Protein AF-A0A2H0Y381-F1 (afdb_monomer)

Solvent-accessible surface area (backbone atoms only — not comparable to full-atom values): 5452 Å² total; per-residue (Å²): 135,90,78,89,82,68,76,44,94,97,75,44,70,77,79,55,68,66,63,56,73,76,40,98,54,95,44,66,48,77,46,86,50,101,91,43,79,48,77,44,84,41,74,86,72,36,70,51,68,90,50,98,91,55,82,63,52,75,33,94,81,55,70,60,67,71,58,50,52,52,52,51,53,53,55,58,60,68,78,102

Structure (mmCIF, N/CA/C/O backbone):
data_AF-A0A2H0Y381-F1
#
_entry.id   AF-A0A2H0Y381-F1
#
loop_
_atom_site.group_PDB
_atom_site.id
_atom_site.type_symbol
_atom_site.label_atom_id
_atom_site.label_alt_id
_atom_site.label_comp_id
_atom_site.label_asym_id
_atom_site.label_entity_id
_atom_site.label_seq_id
_atom_site.pdbx_PDB_ins_code
_atom_site.Cartn_x
_atom_site.Cartn_y
_atom_site.Cartn_z
_atom_site.occupancy
_atom_site.B_iso_or_equiv
_atom_site.auth_seq_id
_atom_site.auth_comp_id
_atom_site.auth_asym_id
_atom_site.auth_atom_id
_atom_site.pdbx_PDB_model_num
ATOM 1 N N . MET A 1 1 ? -18.951 6.998 -1.823 1.00 60.81 1 MET A N 1
ATOM 2 C CA . MET A 1 1 ? -19.437 6.371 -0.575 1.00 60.81 1 MET A CA 1
ATOM 3 C C . MET A 1 1 ? -18.230 6.040 0.286 1.00 60.81 1 MET A C 1
ATOM 5 O O . MET A 1 1 ? -17.365 5.304 -0.174 1.00 60.81 1 MET A O 1
ATOM 9 N N . PHE A 1 2 ? -18.132 6.624 1.478 1.00 73.56 2 PHE A N 1
ATOM 10 C CA . PHE A 1 2 ? -17.051 6.317 2.415 1.00 73.56 2 PHE A CA 1
ATOM 11 C C . PHE A 1 2 ? -17.340 4.981 3.110 1.00 73.56 2 PHE A C 1
ATOM 13 O O . PHE A 1 2 ? -18.487 4.705 3.460 1.00 73.56 2 PHE A O 1
ATOM 20 N N . LYS A 1 3 ? -16.316 4.142 3.283 1.00 80.12 3 LYS A N 1
ATOM 21 C CA . LYS A 1 3 ? -16.391 2.936 4.116 1.00 80.12 3 LYS A CA 1
ATOM 22 C C . LYS A 1 3 ? -15.534 3.150 5.353 1.00 80.12 3 LYS A C 1
ATOM 24 O O . LYS A 1 3 ? -14.355 3.467 5.229 1.00 80.12 3 LYS A O 1
ATOM 29 N N . THR A 1 4 ? -16.127 2.961 6.525 1.00 89.81 4 THR A N 1
ATOM 30 C CA . THR A 1 4 ? -15.395 2.920 7.789 1.00 89.81 4 THR A CA 1
ATOM 31 C C . THR A 1 4 ? -14.699 1.567 7.933 1.00 89.81 4 THR A C 1
ATOM 33 O O . THR A 1 4 ? -15.209 0.538 7.482 1.00 89.81 4 THR A O 1
ATOM 36 N N . LEU A 1 5 ? -13.507 1.567 8.529 1.00 91.06 5 LEU A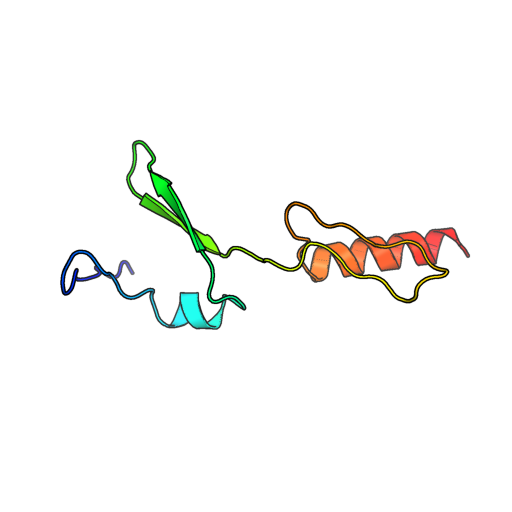 N 1
ATOM 37 C CA . LEU A 1 5 ? -12.747 0.357 8.842 1.00 91.06 5 LEU A CA 1
ATOM 38 C C . LEU A 1 5 ? -12.753 0.142 10.355 1.00 91.06 5 LEU A C 1
ATOM 40 O O . LEU A 1 5 ? -12.758 1.104 11.122 1.00 91.06 5 LEU A O 1
ATOM 44 N N . LYS A 1 6 ? -12.750 -1.122 10.781 1.00 93.69 6 LYS A N 1
ATOM 45 C CA . LYS A 1 6 ? -12.675 -1.504 12.193 1.00 93.69 6 LYS A CA 1
ATOM 46 C C . LYS A 1 6 ? -11.281 -2.036 12.505 1.00 93.69 6 LYS A C 1
ATOM 48 O O . LYS A 1 6 ? -10.752 -2.857 11.759 1.00 93.69 6 LYS A O 1
ATOM 53 N N . MET A 1 7 ? -10.723 -1.582 13.621 1.00 95.06 7 MET A N 1
ATOM 54 C CA . MET A 1 7 ? -9.471 -2.098 14.161 1.00 95.06 7 MET A CA 1
ATOM 55 C C . MET A 1 7 ? -9.691 -3.463 14.821 1.00 95.06 7 MET A C 1
ATOM 57 O O . MET A 1 7 ?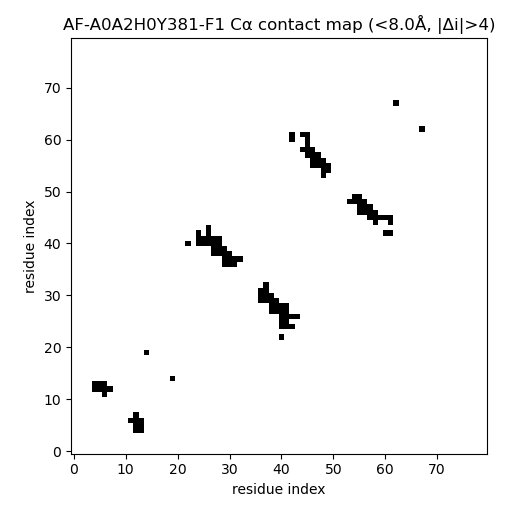 -10.700 -3.677 15.498 1.00 95.06 7 MET A O 1
ATOM 61 N N . PHE A 1 8 ? -8.754 -4.384 14.628 1.00 94.56 8 PHE A N 1
ATOM 62 C CA . PHE A 1 8 ? -8.760 -5.708 15.239 1.00 94.56 8 PHE A CA 1
ATOM 63 C C . PHE A 1 8 ? -7.421 -6.018 15.917 1.00 94.56 8 PHE A C 1
ATOM 65 O O . PHE A 1 8 ? -6.379 -5.443 15.589 1.00 94.56 8 PHE A O 1
ATOM 72 N N . GLY A 1 9 ? -7.460 -6.922 16.899 1.00 92.06 9 GLY A N 1
ATOM 73 C CA . GLY A 1 9 ? -6.280 -7.346 17.649 1.00 92.06 9 GLY A CA 1
ATOM 74 C C . GLY A 1 9 ? -5.540 -6.174 18.300 1.00 92.06 9 GLY A C 1
ATOM 75 O O . GLY A 1 9 ? -6.136 -5.364 19.004 1.00 92.06 9 GLY A O 1
ATOM 76 N N . LYS A 1 10 ? -4.230 -6.092 18.048 1.00 93.81 10 LYS A N 1
ATOM 77 C CA . LYS A 1 10 ? -3.314 -5.094 18.627 1.00 93.81 10 LYS A CA 1
ATOM 78 C C . LYS A 1 10 ? -3.100 -3.854 17.741 1.00 93.81 10 LYS A C 1
ATOM 80 O O . LYS A 1 10 ? -2.052 -3.229 17.837 1.00 93.81 10 LYS A O 1
ATOM 85 N N . GLY A 1 11 ? -4.046 -3.520 16.860 1.00 90.50 11 GLY A N 1
ATOM 86 C CA . GLY A 1 11 ? -3.938 -2.319 16.014 1.00 90.50 11 GLY A CA 1
ATOM 87 C C . GLY A 1 11 ? -4.017 -2.559 14.509 1.00 90.50 11 GLY A C 1
ATOM 88 O O . GLY A 1 11 ? -3.607 -1.710 13.726 1.00 90.50 11 GLY A O 1
ATOM 89 N N . GLN A 1 12 ? -4.516 -3.713 14.079 1.00 93.56 12 GLN A N 1
ATOM 90 C CA . GLN A 1 12 ? -4.559 -4.076 12.667 1.00 93.56 12 GLN A CA 1
ATOM 91 C C . GLN A 1 12 ? -5.848 -3.551 12.020 1.00 93.56 12 GLN A C 1
ATOM 93 O O . GLN A 1 12 ? -6.907 -3.540 12.648 1.00 93.56 12 GLN A O 1
ATOM 98 N N . ILE A 1 13 ? -5.775 -3.142 10.752 1.00 93.44 13 ILE A N 1
ATOM 99 C CA . ILE A 1 13 ? -6.938 -2.823 9.912 1.00 93.44 13 ILE A CA 1
ATOM 100 C C . ILE A 1 13 ? -6.832 -3.577 8.590 1.00 93.44 13 ILE A C 1
ATOM 102 O O . ILE A 1 13 ? -5.740 -3.794 8.068 1.00 93.44 13 ILE A O 1
ATOM 106 N N . THR A 1 14 ? -7.968 -3.994 8.035 1.00 91.50 14 THR A N 1
ATOM 107 C CA . THR A 1 14 ? -7.986 -4.688 6.744 1.00 91.50 14 THR A CA 1
ATOM 108 C C . THR A 1 14 ? -8.169 -3.677 5.622 1.00 91.50 14 THR A C 1
ATOM 110 O O . THR A 1 14 ? -9.156 -2.940 5.601 1.00 91.50 14 THR A O 1
ATOM 113 N N . LEU A 1 15 ? -7.244 -3.672 4.660 1.00 91.25 15 LEU A N 1
ATOM 114 C CA . LEU A 1 15 ? -7.364 -2.834 3.470 1.00 91.25 15 LEU A CA 1
ATOM 115 C C . LEU A 1 15 ? -8.609 -3.222 2.641 1.00 91.25 15 LEU A C 1
ATOM 117 O O . LEU A 1 15 ? -8.905 -4.419 2.490 1.00 91.25 15 LEU A O 1
ATOM 121 N N . PRO A 1 16 ? -9.339 -2.244 2.066 1.00 90.00 16 PRO A N 1
ATOM 122 C CA . PRO A 1 16 ? -10.510 -2.512 1.233 1.00 90.00 16 PRO A CA 1
ATOM 123 C C . PRO A 1 16 ? -10.207 -3.485 0.086 1.00 90.00 16 PRO A C 1
ATOM 125 O O . PRO A 1 16 ? -9.170 -3.377 -0.560 1.00 90.00 16 PRO A O 1
ATOM 128 N N . LYS A 1 17 ? -11.139 -4.407 -0.207 1.00 88.81 17 LYS A N 1
ATOM 129 C CA . LYS A 1 17 ? -10.969 -5.451 -1.240 1.00 88.81 17 LYS A CA 1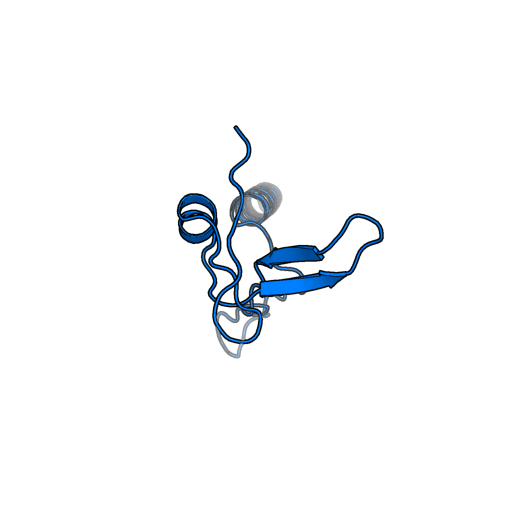
ATOM 130 C C . LYS A 1 17 ? -10.485 -4.888 -2.581 1.00 88.81 17 LYS A C 1
ATOM 132 O O . LYS A 1 17 ? -9.457 -5.332 -3.065 1.00 88.81 17 LYS A O 1
ATOM 137 N N . LYS A 1 18 ? -11.169 -3.864 -3.102 1.00 88.94 18 LYS A N 1
ATOM 138 C CA . LYS A 1 18 ? -10.811 -3.228 -4.376 1.00 88.94 18 LYS A CA 1
ATOM 139 C C . LYS A 1 18 ? -9.385 -2.666 -4.373 1.00 88.94 18 LYS A C 1
ATOM 141 O O . LYS A 1 18 ? -8.633 -2.916 -5.295 1.00 88.94 18 LYS A O 1
ATOM 146 N N . PHE A 1 19 ? -8.985 -1.990 -3.294 1.00 87.50 19 PHE A N 1
ATOM 147 C CA . PHE A 1 19 ? -7.623 -1.463 -3.166 1.00 87.50 19 PHE A CA 1
ATOM 148 C C . PHE A 1 19 ? -6.569 -2.579 -3.191 1.00 87.50 19 PHE A C 1
ATOM 150 O O . PHE A 1 19 ? -5.524 -2.413 -3.804 1.00 87.50 19 PHE A O 1
ATOM 157 N N . ARG A 1 20 ? -6.853 -3.728 -2.561 1.00 87.19 20 ARG A N 1
ATOM 158 C CA . ARG A 1 20 ? -5.971 -4.906 -2.607 1.00 87.19 20 ARG A CA 1
ATOM 159 C C . ARG A 1 20 ? -5.897 -5.533 -3.999 1.00 87.19 20 ARG A C 1
ATOM 161 O O . ARG A 1 20 ? -4.832 -5.984 -4.376 1.00 87.19 20 ARG A O 1
ATOM 168 N N . GLU A 1 21 ? -7.008 -5.579 -4.730 1.00 88.19 21 GLU A N 1
ATOM 169 C CA . GLU A 1 21 ? -7.053 -6.105 -6.105 1.00 88.19 21 GLU A CA 1
ATOM 170 C C . GLU A 1 21 ? -6.313 -5.192 -7.093 1.00 88.19 21 GLU A C 1
ATOM 172 O O . GLU A 1 21 ? -5.655 -5.683 -8.004 1.00 88.19 21 GLU A O 1
ATOM 177 N N . ASP A 1 22 ? -6.373 -3.877 -6.874 1.00 86.25 22 ASP A N 1
ATOM 178 C CA . ASP A 1 22 ? -5.692 -2.877 -7.702 1.00 86.25 22 ASP A CA 1
ATOM 179 C C . ASP A 1 22 ? -4.175 -2.783 -7.400 1.00 86.25 22 ASP A C 1
ATOM 181 O O . ASP A 1 22 ? -3.415 -2.231 -8.197 1.00 86.25 22 ASP A O 1
ATOM 185 N N . CYS A 1 23 ? -3.714 -3.305 -6.255 1.00 82.81 23 CYS A N 1
ATOM 186 C CA . CYS A 1 23 ? -2.307 -3.279 -5.846 1.00 82.81 23 CYS A CA 1
ATOM 187 C C . CYS A 1 23 ? -1.620 -4.625 -6.113 1.00 82.81 23 CYS A C 1
ATOM 189 O O . CYS A 1 23 ? -1.902 -5.618 -5.451 1.00 82.81 23 CYS A O 1
ATOM 191 N N . ALA A 1 24 ? -0.624 -4.641 -6.999 1.00 78.69 24 ALA A N 1
ATOM 192 C CA . ALA A 1 24 ? 0.217 -5.813 -7.263 1.00 78.69 24 ALA A CA 1
ATOM 193 C C . ALA A 1 24 ? 1.376 -5.963 -6.246 1.00 78.69 24 ALA A C 1
ATOM 195 O O . ALA A 1 24 ? 2.509 -6.228 -6.633 1.00 78.69 24 ALA A O 1
ATOM 196 N N . THR A 1 25 ? 1.132 -5.726 -4.951 1.00 79.94 25 THR A N 1
ATOM 197 C CA . THR A 1 25 ? 2.164 -5.841 -3.903 1.00 79.94 25 THR A CA 1
ATOM 198 C C . THR A 1 25 ? 1.576 -6.202 -2.540 1.00 79.94 25 THR A C 1
ATOM 200 O O . THR A 1 25 ? 0.459 -5.806 -2.2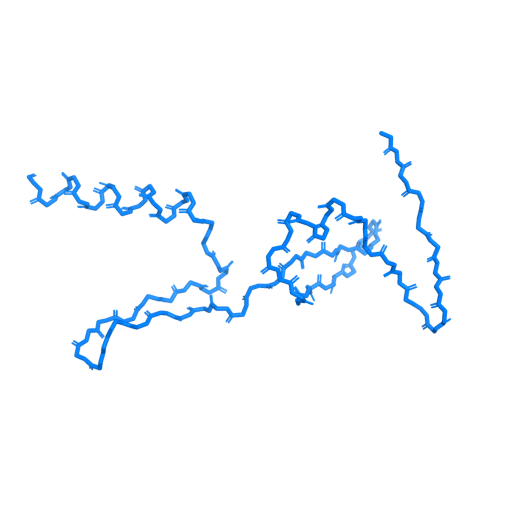00 1.00 79.94 25 THR A O 1
ATOM 203 N N . SER A 1 26 ? 2.352 -6.940 -1.743 1.00 84.75 26 SER A N 1
ATOM 204 C CA . SER A 1 26 ? 2.091 -7.210 -0.324 1.00 84.75 26 SER A CA 1
ATOM 205 C C . SER A 1 26 ? 2.773 -6.214 0.619 1.00 84.75 26 SER A C 1
ATOM 207 O O . SER A 1 26 ? 2.495 -6.235 1.818 1.00 84.75 26 SER A O 1
ATOM 209 N N . HIS A 1 27 ? 3.642 -5.342 0.102 1.00 86.62 27 HIS A N 1
ATOM 210 C CA . HIS A 1 27 ? 4.425 -4.390 0.886 1.00 86.62 27 HIS A CA 1
ATOM 211 C C . HIS A 1 27 ? 3.866 -2.971 0.746 1.00 86.62 27 HIS A C 1
ATOM 213 O O . HIS A 1 27 ? 3.517 -2.519 -0.346 1.00 86.62 27 HIS A O 1
ATOM 219 N N . PHE A 1 28 ? 3.773 -2.251 1.866 1.00 89.44 28 PHE A N 1
ATOM 220 C CA . PHE A 1 28 ? 3.197 -0.907 1.924 1.00 89.44 28 PHE A CA 1
ATOM 221 C C . PHE A 1 28 ? 4.049 0.008 2.799 1.00 89.44 28 PHE A C 1
ATOM 223 O O . PHE A 1 28 ? 4.574 -0.411 3.828 1.00 89.44 28 PHE A O 1
ATOM 230 N N . ILE A 1 29 ? 4.119 1.282 2.418 1.00 90.25 29 ILE A N 1
ATOM 231 C CA . ILE A 1 29 ? 4.655 2.345 3.268 1.00 90.25 29 ILE A CA 1
ATOM 232 C C . ILE A 1 29 ? 3.490 2.980 4.019 1.00 90.25 29 ILE A C 1
ATOM 234 O O . ILE A 1 29 ? 2.489 3.363 3.407 1.00 90.25 29 ILE A O 1
ATOM 238 N N . ALA A 1 30 ? 3.659 3.133 5.329 1.00 92.69 30 ALA A N 1
ATOM 239 C CA . ALA A 1 30 ? 2.770 3.891 6.192 1.00 92.69 30 ALA A CA 1
ATOM 240 C C . ALA A 1 30 ? 3.486 5.168 6.657 1.00 92.69 30 ALA A C 1
ATOM 242 O O . ALA A 1 30 ? 4.617 5.106 7.133 1.00 92.69 30 ALA A O 1
ATOM 243 N N . GLN A 1 31 ? 2.844 6.322 6.488 1.00 94.00 31 GLN A N 1
ATOM 244 C CA . GLN A 1 31 ? 3.387 7.625 6.869 1.00 94.00 31 GLN A CA 1
ATOM 245 C C . GLN A 1 31 ? 2.337 8.418 7.647 1.00 94.00 31 GLN A C 1
ATOM 247 O O . GLN A 1 31 ? 1.222 8.617 7.163 1.00 94.00 31 GLN A O 1
ATOM 252 N N .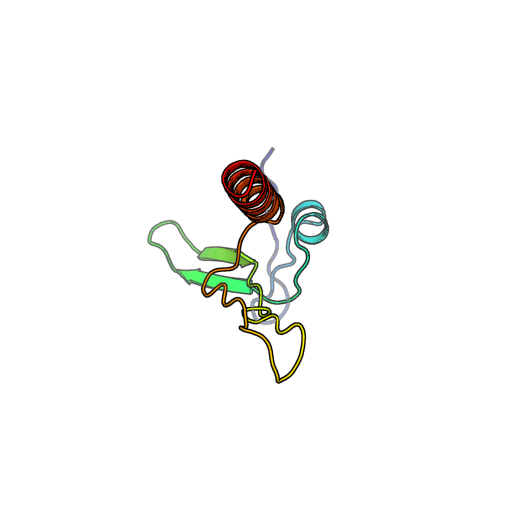 GLU A 1 32 ? 2.700 8.900 8.833 1.00 96.00 32 GLU A N 1
ATOM 253 C CA . GLU A 1 32 ? 1.867 9.837 9.585 1.00 96.00 32 GLU A CA 1
ATOM 254 C C . GLU A 1 32 ? 1.898 11.229 8.941 1.00 96.00 32 GLU A C 1
ATOM 256 O O . GLU A 1 32 ? 2.936 11.725 8.497 1.00 96.00 32 GLU A O 1
ATOM 261 N N . THR A 1 33 ? 0.732 11.859 8.876 1.00 95.19 33 THR A N 1
ATOM 262 C CA . THR A 1 33 ? 0.514 13.204 8.339 1.00 95.19 33 THR A CA 1
ATOM 263 C C . THR A 1 33 ? -0.380 13.986 9.305 1.00 95.19 33 THR A C 1
ATOM 265 O O . THR A 1 33 ? -1.095 13.366 10.097 1.00 95.19 33 THR A O 1
ATOM 268 N N . PRO A 1 34 ? -0.431 15.329 9.231 1.00 96.88 34 PRO A N 1
ATOM 269 C CA . PRO A 1 34 ? -1.333 16.116 10.077 1.00 96.88 34 PRO A CA 1
ATOM 270 C C . PRO A 1 34 ? -2.819 15.739 9.938 1.00 96.88 34 PRO A C 1
ATOM 272 O O . PRO A 1 34 ? -3.610 16.011 10.834 1.00 96.88 34 PRO A O 1
ATOM 275 N N . GLN A 1 35 ? -3.207 15.117 8.820 1.00 93.69 35 GLN A N 1
ATOM 276 C CA . GLN A 1 35 ? -4.577 14.693 8.524 1.00 93.69 35 GLN A CA 1
ATOM 277 C C . GLN A 1 35 ? -4.835 13.206 8.831 1.00 93.69 35 GLN A C 1
ATOM 279 O O . GLN A 1 35 ? -5.954 12.732 8.634 1.00 93.69 35 GLN A O 1
ATOM 284 N N . GLY A 1 36 ? -3.827 12.463 9.304 1.00 92.62 36 GLY A N 1
ATOM 285 C CA . GLY A 1 36 ? -3.933 11.043 9.646 1.00 92.62 36 GLY A CA 1
ATOM 286 C C . GLY A 1 36 ? -2.861 10.171 8.989 1.00 92.62 36 GLY A C 1
ATOM 287 O O . GLY A 1 36 ? -1.768 10.634 8.672 1.00 92.62 36 GLY A O 1
ATOM 288 N N . LEU A 1 37 ? -3.169 8.888 8.791 1.00 91.62 37 LEU A N 1
ATOM 289 C CA . LEU A 1 37 ? -2.231 7.898 8.256 1.00 91.62 37 LEU A CA 1
ATOM 290 C C . LEU A 1 37 ? -2.375 7.750 6.735 1.00 91.62 37 LEU A C 1
ATOM 292 O O . LEU A 1 37 ? -3.440 7.379 6.239 1.00 91.62 37 LEU A O 1
ATOM 296 N N . LEU A 1 38 ? -1.285 7.973 6.002 1.00 91.38 38 LEU A N 1
ATOM 297 C CA . LEU A 1 38 ? -1.187 7.686 4.574 1.00 91.38 38 LEU A CA 1
ATOM 298 C C . LEU A 1 38 ? -0.586 6.291 4.365 1.00 91.38 38 LEU A C 1
ATOM 300 O O . LEU A 1 38 ? 0.528 6.028 4.813 1.00 91.38 38 LEU A O 1
ATOM 304 N N . ILE A 1 39 ? -1.297 5.419 3.646 1.00 91.31 39 ILE A N 1
ATOM 305 C CA . ILE A 1 39 ? -0.817 4.086 3.254 1.00 91.31 39 ILE A CA 1
ATOM 306 C C . ILE A 1 39 ? -0.694 4.036 1.731 1.00 91.31 39 ILE A C 1
ATOM 308 O O . ILE A 1 39 ? -1.665 4.308 1.024 1.00 91.31 39 ILE A O 1
ATOM 312 N N . LYS A 1 40 ? 0.489 3.675 1.222 1.00 88.31 40 LYS A N 1
ATOM 313 C CA . LYS A 1 40 ? 0.770 3.566 -0.220 1.00 88.31 40 LYS A CA 1
ATOM 314 C C . LYS A 1 40 ? 1.477 2.247 -0.558 1.00 88.31 40 LYS A C 1
ATOM 316 O O . LYS A 1 40 ? 2.293 1.798 0.250 1.00 88.31 40 LYS A O 1
ATOM 321 N N . PRO A 1 41 ? 1.178 1.617 -1.710 1.00 86.94 41 PRO A N 1
ATOM 322 C CA . PRO A 1 41 ? 1.876 0.410 -2.148 1.00 86.94 41 PRO A CA 1
ATOM 323 C C . PRO A 1 41 ? 3.373 0.684 -2.330 1.00 86.94 41 PRO A C 1
ATOM 325 O O . PRO A 1 41 ? 3.764 1.761 -2.786 1.00 86.94 41 PRO A O 1
ATOM 328 N N . PHE A 1 42 ? 4.199 -0.294 -1.970 1.00 81.75 42 PHE A N 1
ATOM 329 C CA . PHE A 1 42 ? 5.646 -0.284 -2.156 1.00 81.75 42 PHE A CA 1
ATOM 330 C C . PHE A 1 42 ? 6.039 -1.391 -3.133 1.00 81.75 42 PHE A C 1
ATOM 332 O O . PHE A 1 42 ? 5.547 -2.514 -3.039 1.00 81.75 42 PHE A O 1
ATOM 339 N N . THR A 1 43 ? 6.891 -1.064 -4.100 1.00 70.31 43 THR A N 1
ATOM 340 C CA . THR A 1 43 ? 7.409 -2.024 -5.082 1.00 70.31 43 THR A CA 1
ATOM 341 C C . THR A 1 43 ? 8.881 -2.256 -4.774 1.00 70.31 43 THR A C 1
ATOM 343 O O . THR A 1 43 ? 9.651 -1.301 -4.775 1.00 70.31 43 THR A O 1
ATOM 346 N N . GLU A 1 44 ? 9.246 -3.503 -4.476 1.00 59.97 44 GLU A N 1
ATOM 347 C CA . GLU A 1 44 ? 10.621 -3.900 -4.129 1.00 59.97 44 GLU A CA 1
ATOM 348 C C . GLU A 1 44 ? 11.514 -4.095 -5.360 1.00 59.97 44 GLU A C 1
ATOM 350 O O . GLU A 1 44 ? 12.736 -4.082 -5.244 1.00 59.97 44 GLU A O 1
ATOM 355 N N . GLU A 1 45 ? 10.927 -4.241 -6.549 1.00 56.38 45 GLU A N 1
ATOM 356 C CA . GLU A 1 45 ? 11.681 -4.404 -7.790 1.00 56.38 45 GLU A CA 1
ATOM 357 C C . GLU A 1 45 ? 12.191 -3.054 -8.299 1.00 56.38 45 GLU A C 1
ATOM 359 O O . GLU A 1 45 ? 11.502 -2.297 -8.987 1.00 56.38 45 GLU A O 1
ATOM 364 N N . VAL A 1 46 ? 13.431 -2.757 -7.918 1.00 51.34 46 VAL A N 1
ATOM 365 C CA . VAL A 1 46 ? 14.156 -1.544 -8.308 1.00 51.34 46 VAL A CA 1
ATOM 366 C C . VAL A 1 46 ? 15.137 -1.812 -9.456 1.00 51.34 46 VAL A C 1
ATOM 368 O O . VAL A 1 46 ? 15.712 -0.863 -9.981 1.00 51.34 46 VAL A O 1
ATOM 371 N N . TYR A 1 47 ? 15.350 -3.074 -9.851 1.00 48.97 47 TYR A N 1
ATOM 372 C CA . TYR A 1 47 ? 16.452 -3.475 -10.727 1.00 48.97 47 TYR A CA 1
ATOM 373 C C . TYR A 1 47 ? 16.064 -4.607 -11.683 1.00 48.97 47 TYR A C 1
ATOM 375 O O . TYR A 1 47 ? 15.547 -5.633 -11.250 1.00 48.97 47 TYR A O 1
ATOM 383 N N . TYR A 1 48 ? 16.332 -4.416 -12.975 1.00 55.47 48 TYR A N 1
ATOM 384 C CA . TYR A 1 48 ? 16.198 -5.445 -14.005 1.00 55.47 48 TYR A CA 1
ATOM 385 C C . TYR A 1 48 ? 17.469 -5.462 -14.863 1.00 55.47 48 TYR A C 1
ATOM 387 O O . TYR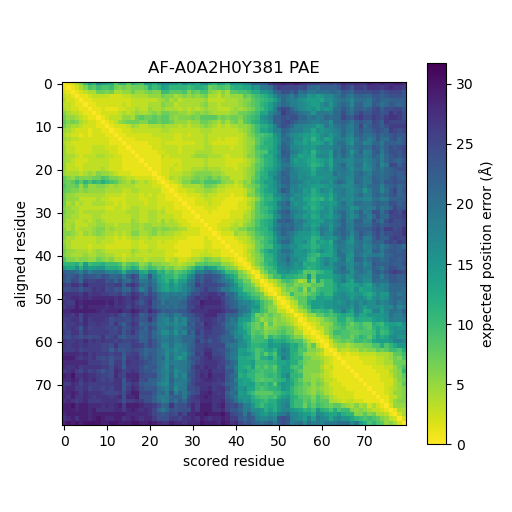 A 1 48 ? 17.824 -4.436 -15.451 1.00 55.47 48 TYR A O 1
ATOM 395 N N . GLU A 1 49 ? 18.134 -6.616 -14.933 1.00 49.03 49 GLU A N 1
ATOM 396 C CA . GLU A 1 49 ? 19.294 -6.895 -15.791 1.00 49.03 49 GLU A CA 1
ATOM 397 C C . GLU A 1 49 ? 18.927 -7.981 -16.808 1.00 49.03 49 GLU A C 1
ATOM 399 O O . GLU A 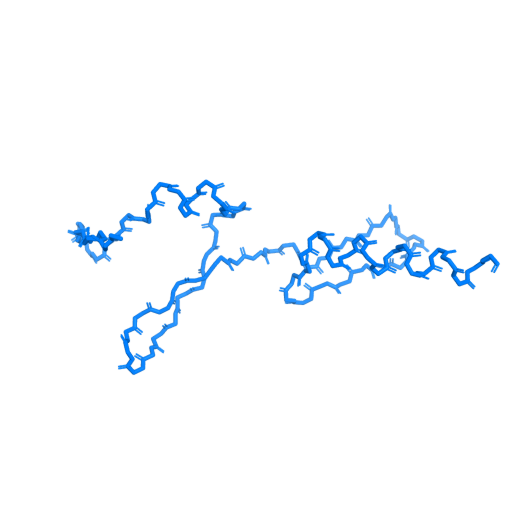1 49 ? 18.250 -8.951 -16.465 1.00 49.03 49 GLU A O 1
ATOM 404 N N . LEU A 1 50 ? 19.339 -7.794 -18.066 1.00 53.88 50 LEU A N 1
ATOM 405 C CA . LEU A 1 50 ? 19.096 -8.749 -19.155 1.00 53.88 50 LEU A CA 1
ATOM 406 C C . LEU A 1 50 ? 20.157 -9.867 -19.191 1.00 53.88 50 LEU A C 1
ATOM 408 O O . LEU A 1 50 ? 19.789 -11.009 -19.452 1.00 53.88 50 LEU A O 1
ATOM 412 N N . ASP A 1 51 ? 21.426 -9.552 -18.898 1.00 48.81 51 ASP A N 1
ATOM 413 C CA . ASP A 1 51 ? 22.553 -10.477 -18.669 1.00 48.81 51 ASP A CA 1
ATOM 414 C C . ASP A 1 51 ? 23.770 -9.717 -18.070 1.00 48.81 51 ASP A C 1
ATOM 416 O O . ASP A 1 51 ? 23.719 -8.493 -17.935 1.00 48.81 51 ASP A O 1
ATOM 420 N N . GLU A 1 52 ? 24.852 -10.431 -17.717 1.00 54.56 52 GLU A N 1
ATOM 421 C CA . GLU A 1 52 ? 26.094 -9.876 -17.127 1.00 54.56 52 GLU A CA 1
ATOM 422 C C . GLU A 1 52 ? 26.911 -8.976 -18.084 1.00 54.56 52 GLU A C 1
ATOM 424 O O . GLU A 1 52 ? 27.833 -8.287 -17.644 1.00 54.56 52 GLU A O 1
ATOM 429 N N . GLU A 1 53 ? 26.592 -8.963 -19.384 1.00 55.16 53 GLU A N 1
ATOM 430 C CA . GLU A 1 53 ? 27.269 -8.137 -20.396 1.00 55.16 53 GLU A CA 1
ATOM 431 C C . GLU A 1 53 ? 26.488 -6.849 -20.733 1.00 55.16 53 GLU A C 1
ATOM 433 O O . GLU A 1 53 ? 27.008 -5.965 -21.423 1.00 55.16 53 GLU A O 1
ATOM 438 N N . ASN A 1 54 ? 25.256 -6.706 -20.235 1.00 55.53 54 ASN A N 1
ATOM 439 C CA . ASN A 1 54 ? 24.361 -5.589 -20.527 1.00 55.53 54 ASN A CA 1
ATOM 440 C C . ASN A 1 54 ? 24.202 -4.601 -19.359 1.00 55.53 54 ASN A C 1
ATOM 442 O O . ASN A 1 54 ? 24.523 -4.866 -18.206 1.00 55.53 54 ASN A O 1
ATOM 446 N N . PHE A 1 55 ? 23.669 -3.413 -19.664 1.00 52.38 55 PHE A N 1
ATOM 447 C CA . PHE A 1 55 ? 23.374 -2.395 -18.656 1.00 52.38 55 PHE A CA 1
ATOM 448 C C . PHE A 1 55 ? 22.022 -2.657 -17.966 1.00 52.38 55 PHE A C 1
ATOM 450 O O . PHE A 1 55 ? 21.002 -2.873 -18.624 1.00 52.38 55 PHE A O 1
ATOM 457 N N . GLY A 1 56 ? 22.000 -2.589 -16.632 1.00 56.75 56 GLY A N 1
ATOM 458 C CA . GLY A 1 56 ? 20.784 -2.700 -15.825 1.00 56.75 56 GLY A CA 1
ATOM 459 C C . GLY A 1 56 ? 19.928 -1.429 -15.838 1.00 56.75 56 GLY A C 1
ATOM 460 O O . GLY A 1 56 ? 20.434 -0.303 -15.890 1.00 56.75 56 GLY A O 1
ATOM 461 N N . LEU A 1 57 ? 18.605 -1.590 -15.759 1.00 60.06 57 LEU A N 1
ATOM 462 C CA . LEU A 1 57 ? 17.675 -0.476 -15.565 1.00 60.06 57 LEU A CA 1
ATOM 463 C C . LEU A 1 57 ? 17.276 -0.385 -14.092 1.00 60.06 57 LEU A C 1
ATOM 465 O O . LEU A 1 57 ? 16.634 -1.288 -13.557 1.00 60.06 57 LEU A O 1
ATOM 469 N N . ASN A 1 58 ? 17.631 0.734 -13.453 1.00 57.69 58 ASN A N 1
ATOM 470 C CA . ASN A 1 58 ? 17.237 1.036 -12.081 1.00 57.69 58 ASN A CA 1
ATOM 471 C C . ASN A 1 58 ? 16.032 1.991 -12.059 1.00 57.69 58 ASN A C 1
ATOM 473 O O . ASN A 1 58 ? 16.075 3.073 -12.655 1.00 57.69 58 ASN A O 1
ATOM 477 N N . PHE A 1 59 ? 14.968 1.610 -11.350 1.00 66.06 59 PHE A N 1
ATOM 478 C CA . PHE A 1 59 ? 13.789 2.449 -11.121 1.00 66.06 59 PHE A CA 1
ATOM 479 C C . PHE A 1 59 ? 13.591 2.700 -9.616 1.00 66.06 59 PHE A C 1
ATOM 481 O O . PHE A 1 59 ? 12.726 2.069 -9.013 1.00 66.06 59 PHE A O 1
ATOM 488 N N . PRO A 1 60 ? 14.309 3.671 -9.010 1.00 44.62 60 PRO A N 1
ATOM 489 C CA . PRO A 1 60 ? 14.364 3.890 -7.554 1.00 44.62 60 PRO A CA 1
ATOM 490 C C . PRO A 1 60 ? 13.009 4.130 -6.877 1.00 44.62 60 PRO A C 1
ATOM 492 O O . PRO A 1 60 ? 12.874 3.977 -5.668 1.00 44.62 60 PRO A O 1
ATOM 495 N N . LEU A 1 61 ? 12.010 4.560 -7.650 1.00 53.12 61 LEU A N 1
ATOM 496 C CA . LEU A 1 61 ? 10.659 4.881 -7.184 1.00 53.12 61 LEU A CA 1
ATOM 497 C C . LEU A 1 61 ? 9.584 3.998 -7.841 1.00 53.12 61 LEU A C 1
ATOM 499 O O . LEU A 1 61 ? 8.393 4.280 -7.704 1.00 53.12 61 LEU A O 1
ATOM 503 N N . GLY A 1 62 ? 9.998 2.967 -8.586 1.00 56.78 62 GLY A N 1
ATOM 504 C CA . GLY A 1 62 ? 9.154 2.274 -9.551 1.00 56.78 62 GLY A CA 1
ATOM 505 C C . GLY A 1 62 ? 8.777 3.182 -10.728 1.00 56.78 62 GLY A C 1
ATOM 506 O O . GLY A 1 62 ? 8.735 4.411 -10.635 1.00 56.78 62 GLY A O 1
ATOM 507 N N . ILE A 1 63 ? 8.501 2.589 -11.884 1.00 67.50 63 ILE A N 1
ATOM 508 C CA . ILE A 1 63 ? 7.900 3.303 -13.011 1.00 67.50 63 ILE A CA 1
ATOM 509 C C . ILE A 1 63 ? 6.583 2.612 -13.362 1.00 67.50 63 ILE A C 1
ATOM 511 O O . ILE A 1 63 ? 6.566 1.396 -13.548 1.00 67.50 63 ILE A O 1
ATOM 515 N N . PRO A 1 64 ? 5.459 3.341 -13.484 1.00 66.50 64 PRO A N 1
ATOM 516 C CA . PRO A 1 64 ? 4.237 2.741 -13.998 1.00 66.50 64 PRO A CA 1
ATOM 517 C C . PRO A 1 64 ? 4.486 2.142 -15.388 1.00 66.50 64 PRO A C 1
ATOM 519 O O . PRO A 1 64 ? 5.069 2.813 -16.247 1.00 66.50 64 PRO A O 1
ATOM 522 N N . ALA A 1 65 ? 4.002 0.921 -15.638 1.00 62.62 65 ALA A N 1
ATOM 523 C CA . ALA A 1 65 ? 4.223 0.195 -16.896 1.00 62.62 65 ALA A CA 1
ATOM 524 C C . ALA A 1 65 ? 3.847 1.018 -18.146 1.00 62.62 65 ALA A C 1
ATOM 526 O O . ALA A 1 65 ? 4.545 0.995 -19.159 1.00 62.62 65 ALA A O 1
ATOM 527 N N . SER A 1 66 ? 2.794 1.836 -18.058 1.00 56.66 66 SER A N 1
ATOM 528 C CA . SER A 1 66 ? 2.375 2.762 -19.121 1.00 56.66 66 SER A CA 1
ATOM 529 C C . SER A 1 66 ? 3.408 3.857 -19.422 1.00 56.66 66 SER A C 1
ATOM 531 O O . SER A 1 66 ? 3.610 4.237 -20.577 1.00 56.66 66 SER A O 1
ATOM 533 N N . THR A 1 67 ? 4.097 4.355 -18.393 1.00 66.19 67 THR A N 1
ATOM 534 C CA . THR A 1 67 ? 5.148 5.371 -18.532 1.00 66.19 67 THR A CA 1
ATOM 535 C C . THR A 1 67 ? 6.407 4.759 -19.130 1.00 66.19 67 THR A C 1
ATOM 537 O O . THR A 1 67 ? 7.019 5.380 -20.001 1.00 66.19 67 THR A O 1
ATOM 540 N N . LEU A 1 68 ? 6.754 3.535 -18.721 1.00 75.88 68 LEU A N 1
ATOM 541 C CA . LEU A 1 68 ? 7.849 2.775 -19.316 1.00 75.88 68 LEU A CA 1
ATOM 542 C C . LEU A 1 68 ? 7.593 2.517 -20.806 1.00 75.88 68 LEU A C 1
ATOM 544 O O . LEU A 1 68 ? 8.418 2.886 -21.639 1.00 75.88 68 LEU A O 1
ATOM 548 N N . LEU A 1 69 ? 6.407 2.010 -21.160 1.00 70.69 69 LEU A N 1
ATOM 549 C CA . LEU A 1 69 ? 6.017 1.746 -22.548 1.00 70.69 69 LEU A CA 1
ATOM 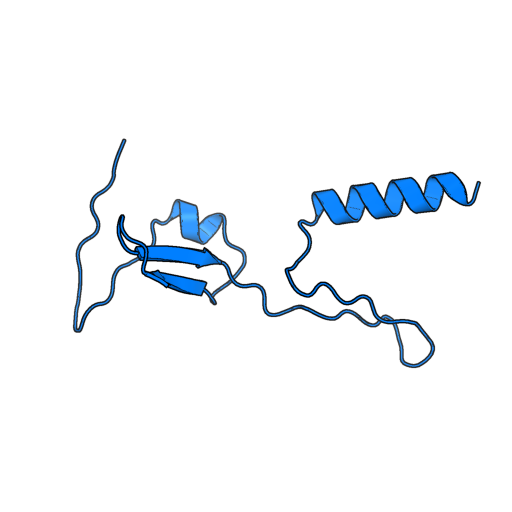550 C C . LEU A 1 69 ? 6.101 3.002 -23.428 1.00 70.69 69 LEU A C 1
ATOM 552 O O . LEU A 1 69 ? 6.585 2.944 -24.559 1.00 70.69 69 LEU A O 1
ATOM 556 N N . ARG A 1 70 ? 5.665 4.157 -22.911 1.00 73.75 70 ARG A N 1
ATOM 557 C CA . ARG A 1 70 ? 5.765 5.441 -23.622 1.00 73.75 70 ARG A CA 1
ATOM 558 C C . ARG A 1 70 ? 7.219 5.850 -23.861 1.00 73.75 70 ARG A C 1
ATOM 560 O O . ARG A 1 70 ? 7.546 6.282 -24.964 1.00 73.75 70 ARG A O 1
ATOM 567 N N . LYS A 1 71 ? 8.085 5.707 -22.853 1.00 73.12 71 LYS A N 1
ATOM 568 C CA . LYS A 1 71 ? 9.519 6.013 -22.982 1.00 73.12 71 LYS A CA 1
ATOM 569 C C . LYS A 1 71 ? 10.205 5.087 -23.992 1.00 73.12 71 LYS A C 1
ATOM 571 O O . LYS A 1 71 ? 10.955 5.580 -24.828 1.00 73.12 71 LYS A O 1
ATOM 576 N N . LEU A 1 72 ? 9.889 3.790 -23.973 1.00 78.25 72 LEU A N 1
AT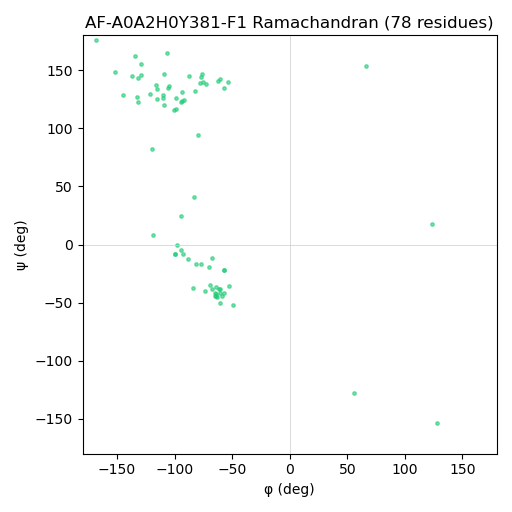OM 577 C CA . LEU A 1 72 ? 10.423 2.804 -24.921 1.00 78.25 72 LEU A CA 1
ATOM 578 C C . LEU A 1 72 ? 10.004 3.106 -26.367 1.00 78.25 72 LEU A C 1
ATOM 580 O O . LEU A 1 72 ? 10.848 3.119 -27.260 1.00 78.25 72 LEU A O 1
ATOM 584 N N . LYS A 1 73 ? 8.726 3.435 -26.604 1.00 77.69 73 LYS A N 1
ATOM 585 C CA . LYS A 1 73 ? 8.241 3.843 -27.937 1.00 77.69 73 LYS A CA 1
ATOM 586 C C . LYS A 1 73 ? 8.944 5.099 -28.454 1.00 77.69 73 LYS A C 1
ATOM 588 O O . LYS A 1 73 ? 9.304 5.158 -29.626 1.00 77.69 73 LYS A O 1
ATOM 593 N N . HIS A 1 74 ? 9.156 6.085 -27.582 1.00 73.00 74 HIS A N 1
ATOM 594 C CA . HIS A 1 74 ? 9.860 7.321 -27.933 1.00 73.00 74 HIS A CA 1
ATOM 595 C C . HIS A 1 74 ? 11.327 7.075 -28.297 1.00 73.00 74 HIS A C 1
ATOM 597 O O . HIS A 1 74 ? 11.822 7.644 -29.264 1.00 73.00 74 HIS A O 1
ATOM 603 N N . ALA A 1 75 ? 12.014 6.207 -27.550 1.00 73.81 75 ALA A N 1
ATOM 604 C CA . ALA A 1 75 ? 13.392 5.824 -27.844 1.00 73.81 75 ALA A CA 1
ATOM 605 C C . ALA A 1 75 ? 13.502 5.065 -29.178 1.00 73.81 75 ALA A C 1
ATOM 607 O O . ALA A 1 75 ? 14.344 5.409 -30.001 1.00 73.81 75 ALA A O 1
ATOM 608 N N . HIS A 1 76 ? 12.603 4.110 -29.440 1.00 71.38 76 HIS A N 1
ATOM 609 C CA . HIS A 1 76 ? 12.562 3.372 -30.707 1.00 71.38 76 HIS A CA 1
ATOM 610 C C . HIS A 1 76 ? 12.330 4.289 -31.921 1.00 71.38 76 HIS A C 1
ATOM 612 O O . HIS A 1 76 ? 12.945 4.101 -32.966 1.00 71.38 76 HIS A O 1
ATOM 618 N N . GLY A 1 77 ? 11.488 5.317 -31.773 1.00 69.88 77 GLY A N 1
ATOM 619 C CA . GLY A 1 77 ? 11.222 6.294 -32.832 1.00 69.88 77 GLY A CA 1
ATOM 620 C C . GLY A 1 77 ? 12.385 7.241 -33.144 1.00 69.88 77 GLY A C 1
ATOM 621 O O . GLY A 1 77 ? 12.397 7.820 -34.220 1.00 69.88 77 GLY A O 1
ATOM 622 N N . LYS A 1 78 ? 13.359 7.400 -32.236 1.00 58.09 78 LYS A N 1
ATOM 623 C CA . LYS A 1 78 ? 14.561 8.228 -32.452 1.00 58.09 78 LYS A CA 1
ATOM 624 C C . LYS A 1 78 ? 15.726 7.482 -33.107 1.00 58.09 78 LYS A C 1
ATOM 626 O O . LYS A 1 78 ? 16.703 8.119 -33.480 1.00 58.09 78 LYS A O 1
ATOM 631 N N . ILE A 1 79 ? 15.644 6.154 -33.185 1.00 55.09 79 ILE A N 1
ATOM 632 C CA . ILE A 1 79 ? 16.669 5.286 -33.790 1.00 55.09 79 ILE A CA 1
ATOM 633 C C . ILE A 1 79 ? 16.332 4.990 -35.271 1.00 55.09 79 ILE A C 1
ATOM 635 O O . ILE A 1 79 ? 17.128 4.370 -35.970 1.00 55.09 79 ILE A O 1
ATOM 639 N N . ARG A 1 80 ? 15.169 5.443 -35.763 1.00 44.41 80 ARG A N 1
ATOM 640 C CA . ARG A 1 80 ? 14.767 5.368 -37.175 1.00 44.41 80 ARG A CA 1
ATOM 641 C C . ARG A 1 80 ? 15.033 6.663 -37.924 1.00 44.41 80 ARG A C 1
ATOM 643 O O . ARG A 1 80 ? 14.821 7.735 -37.318 1.00 44.41 80 ARG A O 1
#

Mean predicted aligned error: 13.3 Å

pLDDT: mean 75.6, std 16.02, range [44.41, 96.88]

Foldseek 3Di:
DDDDWDADDPGDTDDDPVVVVVAPAPDWDWDADPVGIDIDGDDPPQWDDPDPVDDIHGDPRDDDPVRVVVVVVVVVVVVD

Secondary structure (DSSP, 8-state):
-------BTTTB-PPPHHHHHH---S-EEEEEETTEEEEEE-----EE-S-TTSPPEE-TT---HHHHHHHHHHHHHH--

Radius of gyration: 18.55 Å; Cα contacts (8 Å, |Δi|>4): 60; chains: 1; bounding box: 47×27×56 Å

Nearest PDB structures (foldseek):
  6sd6-assembly1_A  TM=6.201E-01  e=5.488E+00  Shigella sonnei
  5k8j-assembly1_A-2  TM=4.705E-01  e=8.928E+00  Caulobacter vibrioides CB15

Sequence (80 aa):
MFKTLKMFGKGQITLPKKFREDCATSHFIAQETPQGLLIKPFTEEVYYELDEENFGLNFPLGIPASTLLRKLKHAHGKIR